Protein AF-A0A970Q5R8-F1 (afdb_monomer_lite)

Secondary structure (DSSP, 8-state):
---HHHHHHHHHHHHHHHHHHHHHHHHHHHHH--GGGHHHHHHHHHTT-

Structure (mmCIF, N/CA/C/O backbone):
data_AF-A0A970Q5R8-F1
#
_entry.id   AF-A0A970Q5R8-F1
#
loop_
_atom_site.group_PDB
_atom_site.id
_atom_site.type_symbol
_atom_site.label_atom_id
_atom_site.label_alt_id
_atom_site.label_comp_id
_atom_site.label_asym_id
_atom_site.label_entity_id
_atom_site.label_seq_id
_atom_site.pdbx_PDB_ins_code
_atom_site.Cartn_x
_atom_site.Cartn_y
_atom_site.Cartn_z
_atom_site.occupancy
_atom_site.B_iso_or_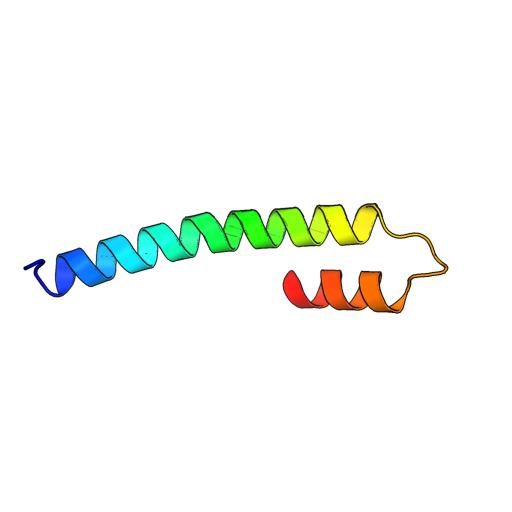equiv
_atom_site.auth_seq_id
_atom_site.auth_comp_id
_atom_site.auth_asym_id
_atom_site.auth_atom_id
_atom_site.pdbx_PDB_model_num
ATOM 1 N N . MET A 1 1 ? -7.835 -5.291 28.871 1.00 83.00 1 MET A N 1
ATOM 2 C CA . MET A 1 1 ? -8.132 -5.572 27.448 1.00 83.00 1 MET A CA 1
ATOM 3 C C . MET A 1 1 ? -8.747 -4.322 26.850 1.00 83.00 1 MET A C 1
ATOM 5 O O . MET A 1 1 ? -9.481 -3.655 27.568 1.00 83.00 1 MET A O 1
ATOM 9 N N . LEU A 1 2 ? -8.415 -3.985 25.601 1.00 90.25 2 LEU A N 1
ATOM 10 C CA . LEU A 1 2 ? -9.033 -2.856 24.895 1.00 90.25 2 LEU A CA 1
ATOM 11 C C . LEU A 1 2 ? -10.542 -3.087 24.758 1.00 90.25 2 LEU A C 1
ATOM 13 O O . LEU A 1 2 ? -10.970 -4.230 24.579 1.00 90.25 2 LEU A O 1
ATOM 17 N N . SER A 1 3 ? -11.339 -2.019 24.810 1.00 97.62 3 SER A N 1
ATOM 18 C CA . SER A 1 3 ? -12.737 -2.106 24.384 1.00 97.62 3 SER A CA 1
ATOM 19 C C . SER A 1 3 ? -12.813 -2.396 22.881 1.00 97.62 3 SER A C 1
ATOM 21 O O . SER A 1 3 ? -11.897 -2.064 22.121 1.00 97.62 3 SER A O 1
ATOM 23 N N . SER A 1 4 ? -13.928 -2.965 22.417 1.00 98.00 4 SER A N 1
ATOM 24 C CA . SER A 1 4 ? -14.124 -3.240 20.987 1.00 98.00 4 SER A CA 1
ATOM 25 C C . SER A 1 4 ? -13.966 -1.980 20.129 1.00 98.00 4 SER A C 1
ATOM 27 O O . SER A 1 4 ? -13.409 -2.040 19.037 1.00 98.00 4 SER A O 1
ATOM 29 N N . ILE A 1 5 ? -14.404 -0.821 20.632 1.00 98.38 5 ILE A N 1
ATOM 30 C CA . ILE A 1 5 ? -14.310 0.458 19.915 1.00 98.38 5 ILE A CA 1
ATOM 31 C C . ILE A 1 5 ? -12.856 0.926 19.809 1.00 98.38 5 ILE A C 1
ATOM 33 O O . ILE A 1 5 ? -12.441 1.386 18.746 1.00 98.38 5 ILE A O 1
ATOM 37 N N . GLU A 1 6 ? -12.075 0.821 20.885 1.00 98.38 6 GLU A N 1
ATO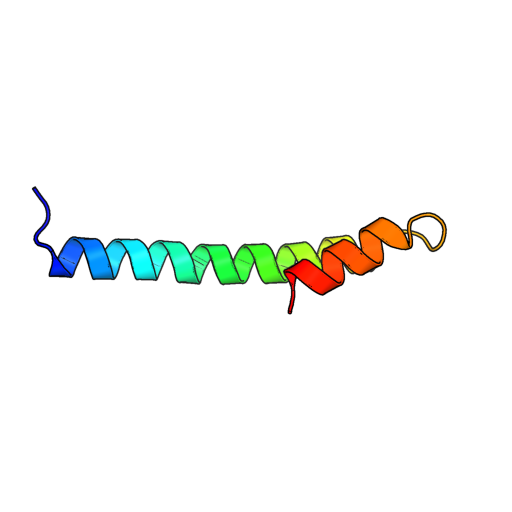M 38 C CA . GLU A 1 6 ? -10.656 1.195 20.866 1.00 98.38 6 GLU A CA 1
ATOM 39 C C . GLU A 1 6 ? -9.851 0.285 19.944 1.00 98.38 6 GLU A C 1
ATOM 41 O O . GLU A 1 6 ? -9.046 0.781 19.159 1.00 98.38 6 GLU A O 1
ATOM 46 N N . TYR A 1 7 ? -10.129 -1.022 19.975 1.00 98.25 7 TYR A N 1
ATOM 47 C CA . TYR A 1 7 ? -9.525 -1.977 19.053 1.00 98.25 7 TYR A CA 1
ATOM 48 C C . TYR A 1 7 ? -9.816 -1.602 17.595 1.00 98.25 7 TYR A C 1
ATOM 50 O O . TYR A 1 7 ? -8.885 -1.442 16.810 1.00 98.25 7 TYR A O 1
ATOM 58 N N . ILE A 1 8 ? -11.086 -1.357 17.245 1.00 98.38 8 ILE A N 1
ATOM 59 C CA . ILE A 1 8 ? -11.479 -0.962 15.882 1.00 98.38 8 ILE A CA 1
ATOM 60 C C . ILE A 1 8 ? -10.772 0.331 15.457 1.00 98.38 8 ILE A C 1
ATOM 62 O O . ILE A 1 8 ? -10.229 0.398 14.353 1.00 98.38 8 ILE A O 1
ATOM 66 N N . LYS A 1 9 ? -10.741 1.351 16.325 1.00 98.56 9 LYS A N 1
ATOM 67 C CA . LYS A 1 9 ? -10.076 2.629 16.029 1.00 98.56 9 LYS A CA 1
ATOM 68 C C . LYS A 1 9 ? -8.581 2.443 15.783 1.00 98.56 9 LYS A C 1
ATOM 70 O O . LYS A 1 9 ? -8.062 2.981 14.807 1.00 98.56 9 LYS A O 1
ATOM 75 N N . GLN A 1 10 ? -7.899 1.683 16.638 1.00 98.44 10 GLN A N 1
ATOM 76 C CA . GLN A 1 10 ? -6.467 1.438 16.503 1.00 98.44 10 GLN A CA 1
ATOM 77 C C . GLN A 1 10 ? -6.159 0.623 15.243 1.00 98.44 10 GLN A C 1
ATOM 79 O O . GLN A 1 10 ? -5.295 1.020 14.466 1.00 98.44 10 GLN A O 1
ATOM 84 N N . SER A 1 11 ? -6.900 -0.459 14.992 1.00 98.56 11 SER A N 1
ATOM 85 C CA . SER A 1 11 ? -6.731 -1.284 13.793 1.00 98.56 11 SER A CA 1
ATOM 86 C C . SER A 1 11 ? -6.951 -0.484 12.514 1.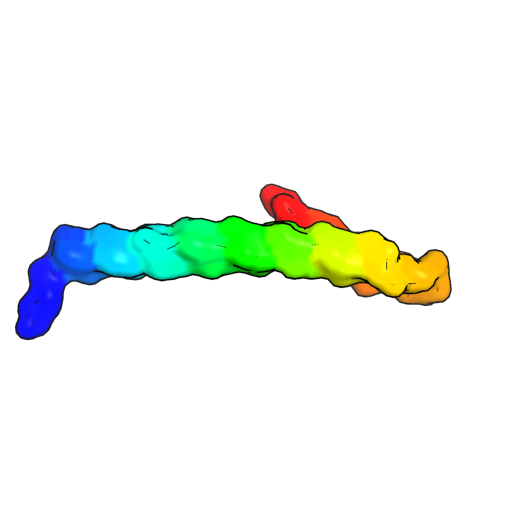00 98.56 11 SER A C 1
ATOM 88 O O . SER A 1 11 ? -6.135 -0.574 11.599 1.00 98.56 11 SER A O 1
ATOM 90 N N . LEU A 1 12 ? -8.004 0.338 12.454 1.00 98.75 12 LEU A N 1
ATOM 91 C CA . LEU A 1 12 ? -8.273 1.173 11.287 1.00 98.75 12 LEU A CA 1
ATOM 92 C C . LEU A 1 12 ? -7.195 2.247 11.102 1.00 98.75 12 LEU A C 1
ATOM 94 O O . LEU A 1 12 ? -6.734 2.454 9.983 1.00 98.75 12 LEU A O 1
ATOM 98 N N . GLY A 1 13 ? -6.748 2.889 12.185 1.00 98.69 13 GLY A N 1
ATOM 99 C CA . GLY A 1 13 ? -5.662 3.870 12.141 1.00 98.69 13 GLY A CA 1
ATOM 100 C C . GLY A 1 13 ? -4.361 3.272 11.603 1.00 98.69 13 GLY A C 1
ATOM 101 O O . GLY A 1 13 ? -3.770 3.813 10.669 1.00 98.69 13 GLY A O 1
ATOM 102 N N . THR A 1 14 ? -3.949 2.118 12.133 1.00 98.75 14 THR A N 1
ATOM 103 C CA . THR A 1 14 ? -2.769 1.388 11.651 1.00 98.75 14 THR A CA 1
ATOM 104 C C . THR A 1 14 ? -2.934 0.953 10.196 1.00 98.75 14 THR A C 1
ATOM 106 O O . THR A 1 14 ? -2.020 1.147 9.395 1.00 98.75 14 THR A O 1
ATOM 109 N N . HIS A 1 15 ? -4.096 0.406 9.831 1.00 98.56 15 HIS A N 1
ATOM 110 C CA . HIS A 1 15 ? -4.357 -0.0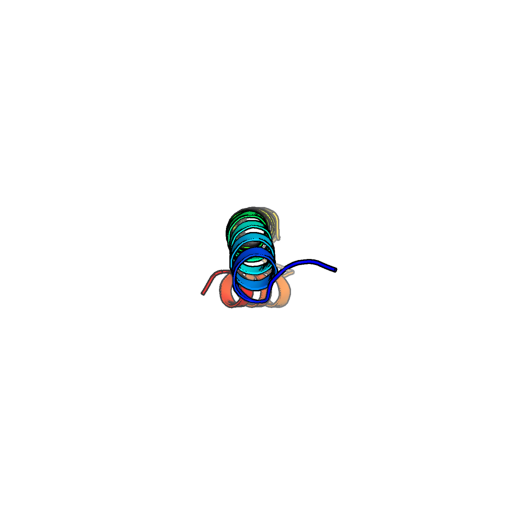55 8.472 1.00 98.56 15 HIS A CA 1
ATOM 111 C C . HIS A 1 15 ? -4.306 1.091 7.461 1.00 98.56 15 HIS A C 1
ATOM 113 O O . HIS A 1 15 ? -3.595 0.979 6.472 1.00 98.56 15 HIS A O 1
ATOM 119 N N . LEU A 1 16 ? -4.989 2.211 7.714 1.00 98.56 16 LEU A N 1
ATOM 120 C CA . LEU A 1 16 ? -5.000 3.361 6.803 1.00 98.56 16 LEU A CA 1
ATOM 121 C C . LEU A 1 16 ? -3.610 3.989 6.646 1.00 98.56 16 LEU A C 1
ATOM 123 O O . LEU A 1 16 ? -3.230 4.361 5.535 1.00 98.56 16 LEU A O 1
ATOM 127 N N . PHE A 1 17 ? -2.839 4.073 7.736 1.00 98.69 17 PHE A N 1
ATOM 128 C CA . PHE A 1 17 ? -1.464 4.568 7.699 1.00 98.69 17 PHE A CA 1
ATOM 129 C C . PHE A 1 17 ? -0.585 3.710 6.783 1.00 98.69 17 PHE A C 1
ATOM 131 O O . PHE A 1 17 ? 0.017 4.224 5.839 1.00 98.69 17 PHE A O 1
ATOM 138 N N . PHE A 1 18 ? -0.557 2.392 7.002 1.00 98.62 18 PHE A N 1
ATOM 139 C CA . PHE A 1 18 ? 0.281 1.503 6.197 1.00 98.62 18 PHE A CA 1
ATOM 140 C C . PHE A 1 18 ? -0.268 1.262 4.791 1.00 98.62 18 PHE A C 1
ATOM 142 O O . PHE A 1 18 ? 0.526 1.140 3.863 1.00 98.62 18 PHE A O 1
ATOM 149 N N . ALA A 1 19 ? -1.588 1.262 4.589 1.00 98.25 19 ALA A N 1
ATOM 150 C CA . ALA A 1 19 ? -2.189 1.165 3.260 1.00 98.25 19 ALA A CA 1
ATOM 151 C C . ALA A 1 19 ? -1.721 2.318 2.362 1.00 98.25 19 ALA A C 1
ATOM 153 O O . ALA A 1 19 ? -1.343 2.092 1.212 1.00 98.25 19 ALA A O 1
ATOM 154 N N . ARG A 1 20 ? -1.658 3.546 2.898 1.00 98.25 20 ARG A N 1
ATOM 155 C CA . ARG A 1 20 ? -1.103 4.693 2.169 1.00 98.25 20 ARG A CA 1
ATOM 156 C C . ARG A 1 20 ? 0.379 4.503 1.834 1.00 98.25 20 ARG A C 1
ATOM 158 O O . ARG A 1 20 ? 0.751 4.681 0.678 1.00 98.25 20 ARG A O 1
ATOM 165 N N . ILE A 1 21 ? 1.202 4.098 2.803 1.00 98.56 21 ILE A N 1
ATOM 166 C CA . ILE A 1 21 ? 2.643 3.872 2.581 1.00 98.56 21 ILE A CA 1
ATOM 167 C C . ILE A 1 21 ? 2.871 2.791 1.517 1.00 98.56 21 ILE A C 1
ATOM 169 O O . ILE A 1 21 ? 3.678 2.975 0.610 1.00 98.56 21 ILE A O 1
ATOM 173 N N . MET A 1 22 ? 2.144 1.673 1.578 1.00 98.50 22 MET A N 1
ATOM 174 C CA . MET A 1 22 ? 2.288 0.586 0.601 1.00 98.50 22 MET A CA 1
ATOM 175 C C . MET A 1 22 ? 1.833 1.004 -0.801 1.00 98.50 22 MET A C 1
ATOM 177 O O . MET A 1 22 ? 2.450 0.604 -1.791 1.00 98.50 22 MET A O 1
ATOM 181 N N . LYS A 1 23 ? 0.818 1.869 -0.901 1.00 98.06 23 LYS A N 1
ATOM 182 C CA . LYS A 1 23 ? 0.407 2.465 -2.176 1.00 98.06 23 LYS A CA 1
ATOM 183 C C . LYS A 1 23 ? 1.506 3.352 -2.775 1.00 98.06 23 LYS A C 1
ATOM 185 O O . LYS A 1 23 ? 1.774 3.267 -3.972 1.00 98.06 23 LYS A O 1
ATOM 190 N N . GLU A 1 24 ? 2.168 4.168 -1.954 1.00 98.38 24 GLU A N 1
ATOM 191 C CA . GLU A 1 24 ? 3.300 5.012 -2.371 1.00 98.38 24 GLU A CA 1
ATOM 192 C C . GLU A 1 24 ? 4.522 4.161 -2.770 1.00 98.38 24 GLU A C 1
ATOM 194 O O . GLU A 1 24 ? 5.121 4.387 -3.820 1.00 98.38 24 GLU A O 1
ATOM 199 N N . HIS A 1 25 ? 4.836 3.102 -2.017 1.00 98.31 25 HIS A N 1
ATOM 200 C CA . HIS A 1 25 ? 5.905 2.158 -2.366 1.00 98.31 25 HIS A CA 1
ATOM 201 C C . HIS A 1 25 ? 5.646 1.428 -3.687 1.00 98.31 25 HIS A C 1
ATOM 203 O O . HIS A 1 25 ? 6.570 1.247 -4.478 1.00 98.31 25 HIS A O 1
ATOM 209 N N . SER A 1 26 ? 4.398 1.044 -3.956 1.00 98.25 26 SER A N 1
ATOM 210 C CA . SER A 1 26 ? 4.019 0.404 -5.221 1.00 98.25 26 SER A CA 1
ATOM 211 C C . SER A 1 26 ? 4.272 1.331 -6.415 1.00 98.25 26 SER A C 1
ATOM 213 O O . SER A 1 26 ? 4.776 0.894 -7.446 1.00 98.25 26 SER A O 1
ATOM 215 N N . PHE A 1 27 ? 4.037 2.637 -6.254 1.00 97.88 27 PHE A N 1
ATOM 216 C CA . PHE A 1 27 ? 4.420 3.628 -7.260 1.00 97.88 27 PHE A CA 1
ATOM 217 C C . PHE A 1 27 ? 5.943 3.715 -7.456 1.00 97.88 27 PHE A C 1
ATOM 219 O O . PHE A 1 27 ? 6.408 3.709 -8.596 1.00 97.88 27 PHE A O 1
ATOM 226 N N . PHE A 1 28 ? 6.728 3.749 -6.374 1.00 98.25 28 PHE A N 1
ATOM 227 C CA . PHE A 1 28 ? 8.193 3.788 -6.478 1.00 98.25 28 PHE A CA 1
ATOM 228 C C . PHE A 1 28 ? 8.759 2.547 -7.175 1.00 98.25 28 PHE A C 1
ATOM 230 O O . PHE A 1 28 ? 9.637 2.675 -8.025 1.00 98.25 28 PHE A O 1
ATOM 237 N N . LEU A 1 29 ? 8.223 1.361 -6.873 1.00 97.8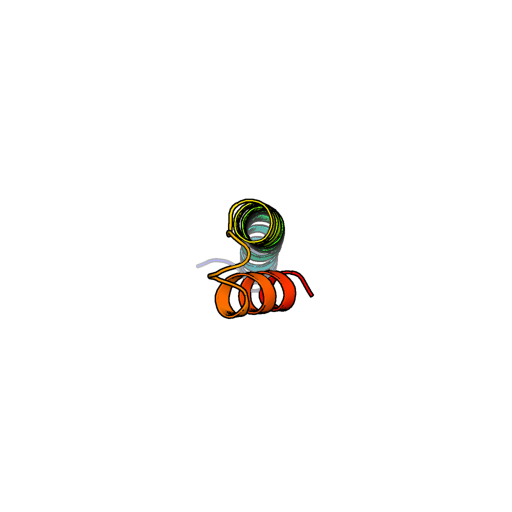1 29 LEU A N 1
ATOM 238 C CA . LEU A 1 29 ? 8.583 0.117 -7.554 1.00 97.81 29 LEU A CA 1
ATOM 239 C C . LEU A 1 29 ? 8.278 0.195 -9.052 1.00 97.81 29 LEU A C 1
ATOM 241 O O . LEU A 1 29 ? 9.162 -0.047 -9.871 1.00 97.81 29 LEU A O 1
ATOM 245 N N . GLN A 1 30 ? 7.054 0.594 -9.413 1.00 96.62 30 GLN A N 1
ATOM 246 C CA . GLN A 1 30 ? 6.637 0.734 -10.808 1.00 96.62 30 GLN A CA 1
ATOM 247 C C . GLN A 1 30 ? 7.576 1.658 -11.600 1.00 96.62 30 GLN A C 1
ATOM 249 O O . GLN A 1 30 ? 7.935 1.328 -12.728 1.00 96.62 30 GLN A O 1
ATOM 254 N N . ALA A 1 31 ? 7.984 2.786 -11.008 1.00 96.69 31 ALA A N 1
ATOM 255 C CA . ALA A 1 31 ? 8.874 3.764 -11.633 1.00 96.69 31 ALA A CA 1
ATOM 256 C C . ALA A 1 31 ? 10.344 3.308 -11.716 1.00 96.69 31 ALA A C 1
ATOM 258 O O . ALA A 1 31 ? 11.077 3.783 -12.581 1.00 96.69 31 ALA A O 1
ATOM 259 N N . ALA A 1 32 ? 10.784 2.416 -10.824 1.00 97.56 32 ALA A N 1
ATOM 260 C CA . ALA A 1 32 ? 12.165 1.937 -10.763 1.00 97.56 32 ALA A CA 1
ATOM 261 C C . ALA A 1 32 ? 12.444 0.730 -11.676 1.00 97.56 32 ALA A C 1
ATOM 263 O O . ALA A 1 32 ? 13.601 0.472 -12.011 1.00 97.56 32 ALA 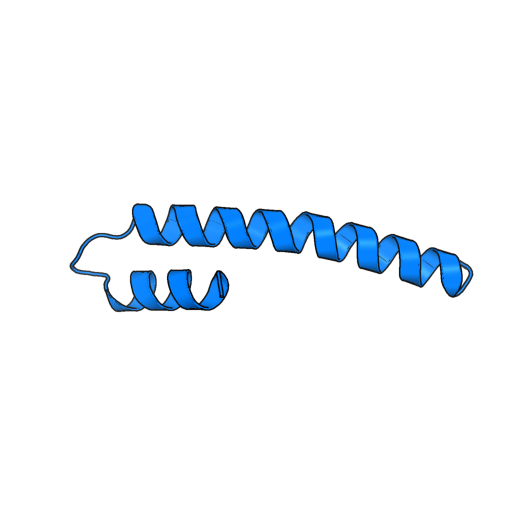A O 1
ATOM 264 N N . PHE A 1 33 ? 11.415 -0.025 -12.073 1.00 97.25 33 PHE A N 1
ATOM 265 C CA . PHE A 1 33 ? 11.590 -1.178 -12.955 1.00 97.25 33 PHE A CA 1
ATOM 266 C C . PHE A 1 33 ? 11.941 -0.776 -14.389 1.00 97.25 33 PHE A C 1
ATOM 268 O O . PHE A 1 33 ? 11.457 0.216 -14.932 1.00 97.25 33 PHE A O 1
ATOM 275 N N . THR A 1 34 ? 12.778 -1.594 -15.027 1.00 96.19 34 THR A N 1
ATOM 276 C CA . THR A 1 34 ? 13.164 -1.398 -16.428 1.00 96.19 34 THR A CA 1
ATOM 277 C C . THR A 1 34 ? 12.147 -2.046 -17.375 1.00 96.19 34 THR A C 1
ATOM 279 O O . THR A 1 34 ? 11.409 -2.940 -16.960 1.00 96.19 34 THR A O 1
ATOM 282 N N . PRO A 1 35 ? 12.130 -1.703 -18.678 1.00 93.56 35 PRO A N 1
ATOM 283 C CA . PRO A 1 35 ? 11.227 -2.342 -19.642 1.00 93.56 35 PRO A CA 1
ATOM 284 C C . PRO A 1 35 ? 11.363 -3.873 -19.748 1.00 93.56 35 PRO A C 1
ATOM 286 O O . PRO A 1 35 ? 10.417 -4.543 -20.158 1.00 93.56 35 PRO A O 1
ATOM 289 N N . ARG A 1 36 ? 12.516 -4.445 -19.362 1.00 96.69 36 ARG A N 1
ATOM 290 C CA . ARG A 1 36 ? 12.721 -5.905 -19.273 1.00 96.69 36 ARG A CA 1
ATOM 291 C C . ARG A 1 36 ? 11.789 -6.551 -18.238 1.00 96.69 36 ARG A C 1
ATOM 293 O O . ARG A 1 36 ? 11.394 -7.701 -18.403 1.00 96.69 36 ARG A O 1
ATOM 300 N N . ASP A 1 37 ? 11.419 -5.800 -17.206 1.00 96.69 37 ASP A N 1
ATOM 301 C CA . ASP A 1 37 ? 10.740 -6.258 -15.995 1.00 96.69 37 ASP A CA 1
ATOM 302 C C . ASP A 1 37 ? 9.234 -5.953 -16.014 1.00 96.69 37 ASP A C 1
ATOM 304 O O . ASP A 1 37 ? 8.607 -5.757 -14.974 1.00 96.69 37 ASP A O 1
ATOM 308 N N . ILE A 1 38 ? 8.624 -5.947 -17.203 1.00 96.75 38 ILE A N 1
ATOM 309 C CA . ILE A 1 38 ? 7.232 -5.517 -17.423 1.00 96.75 38 ILE A CA 1
ATOM 310 C C . ILE A 1 38 ? 6.208 -6.215 -16.513 1.00 96.75 38 ILE A C 1
ATOM 312 O O . ILE A 1 38 ? 5.222 -5.609 -16.096 1.00 96.75 38 ILE A O 1
ATOM 316 N N . ARG A 1 39 ? 6.455 -7.480 -16.149 1.00 97.88 39 ARG A N 1
ATOM 317 C CA . ARG A 1 39 ? 5.603 -8.226 -15.211 1.00 97.88 39 ARG A CA 1
ATOM 318 C C . ARG A 1 39 ? 5.608 -7.612 -13.810 1.00 97.88 39 ARG A C 1
ATOM 320 O O . ARG A 1 39 ? 4.557 -7.561 -13.179 1.00 97.88 39 ARG A O 1
ATOM 327 N N . PHE A 1 40 ? 6.761 -7.143 -13.338 1.00 97.88 40 PHE A N 1
ATOM 328 C CA . PHE A 1 40 ? 6.881 -6.488 -12.039 1.00 97.88 40 PHE A CA 1
ATOM 329 C C . PHE A 1 40 ? 6.295 -5.075 -12.070 1.00 97.88 40 PHE A C 1
ATOM 331 O O . PHE A 1 40 ? 5.626 -4.682 -11.117 1.00 97.88 40 PHE A O 1
ATOM 338 N N . THR A 1 41 ? 6.442 -4.348 -13.183 1.00 97.44 41 THR A N 1
ATOM 339 C CA . THR A 1 41 ? 5.755 -3.063 -13.397 1.00 97.44 41 THR A CA 1
ATOM 340 C C . THR A 1 41 ? 4.234 -3.218 -13.331 1.00 97.44 41 THR A C 1
ATOM 342 O O . THR A 1 41 ? 3.576 -2.416 -12.670 1.00 97.44 41 THR A O 1
ATOM 345 N N . GLN A 1 42 ? 3.669 -4.252 -13.968 1.00 97.25 42 GLN A N 1
ATOM 346 C CA . GLN A 1 42 ? 2.225 -4.513 -13.924 1.00 97.25 42 GLN A CA 1
ATOM 347 C C . GLN A 1 42 ? 1.764 -4.901 -12.517 1.00 97.25 42 GLN A C 1
ATOM 349 O O . GLN A 1 42 ? 0.790 -4.349 -12.022 1.00 97.25 42 GLN A O 1
ATOM 354 N N . GLN A 1 43 ? 2.503 -5.780 -11.838 1.00 97.94 43 GLN A N 1
ATOM 355 C CA . GLN A 1 43 ? 2.182 -6.171 -10.466 1.00 97.94 43 GLN A CA 1
ATOM 356 C C . GLN A 1 43 ? 2.230 -4.976 -9.496 1.00 97.94 43 GLN A C 1
ATOM 358 O O . GLN A 1 43 ? 1.382 -4.854 -8.616 1.00 97.94 43 GLN A O 1
ATOM 363 N N . ALA A 1 44 ? 3.200 -4.074 -9.663 1.00 97.75 44 ALA A N 1
ATOM 364 C CA . ALA A 1 44 ? 3.282 -2.843 -8.884 1.00 97.75 44 ALA A CA 1
ATOM 365 C C . ALA A 1 44 ? 2.110 -1.886 -9.180 1.00 97.75 44 ALA A C 1
ATOM 367 O O . ALA A 1 44 ? 1.627 -1.210 -8.273 1.00 97.75 44 ALA A O 1
ATOM 368 N N . ASP A 1 45 ? 1.611 -1.854 -10.420 1.00 96.81 45 ASP A N 1
ATOM 369 C CA . ASP A 1 45 ? 0.384 -1.123 -10.753 1.00 96.81 45 ASP A CA 1
ATOM 370 C C . ASP A 1 45 ? -0.846 -1.736 -10.077 1.00 96.81 45 ASP A C 1
ATOM 372 O O . ASP A 1 45 ? -1.671 -1.007 -9.530 1.00 96.81 45 ASP A O 1
ATOM 376 N N . ASP A 1 46 ? -0.942 -3.066 -10.063 1.00 97.44 46 ASP A N 1
ATOM 377 C CA . ASP A 1 46 ? -2.060 -3.793 -9.463 1.00 97.44 46 ASP A CA 1
ATOM 378 C C . ASP A 1 46 ? -2.128 -3.576 -7.942 1.00 97.44 46 ASP A C 1
ATOM 380 O O . ASP A 1 46 ? -3.216 -3.392 -7.409 1.00 97.44 46 ASP A O 1
ATOM 384 N N . PHE A 1 47 ? -0.988 -3.493 -7.242 1.00 96.88 47 PHE A N 1
ATOM 385 C CA . PHE A 1 47 ? -0.953 -3.144 -5.812 1.00 96.88 47 PHE A CA 1
ATOM 386 C C . PHE A 1 47 ? -1.385 -1.703 -5.504 1.00 96.88 47 PHE A C 1
ATOM 388 O O . PHE A 1 47 ? -1.696 -1.379 -4.356 1.00 96.88 47 PHE A O 1
ATOM 395 N N . ARG A 1 48 ? -1.370 -0.813 -6.501 1.00 93.44 48 ARG A N 1
ATOM 396 C CA . ARG A 1 48 ? -1.742 0.598 -6.339 1.00 93.44 48 ARG A CA 1
ATOM 397 C C . ARG A 1 48 ? -3.239 0.851 -6.567 1.00 93.44 48 ARG A C 1
ATOM 399 O O . ARG A 1 48 ? -3.730 1.894 -6.112 1.00 93.44 48 ARG A O 1
ATOM 406 N N . ARG A 1 49 ? -3.910 -0.039 -7.305 1.00 87.56 49 ARG A N 1
ATOM 407 C CA . ARG A 1 49 ? -5.336 0.036 -7.662 1.00 87.56 49 ARG A CA 1
ATOM 408 C C . ARG A 1 49 ? -6.215 -0.332 -6.473 1.00 87.56 49 ARG A C 1
ATOM 410 O O . ARG A 1 49 ? -7.171 0.439 -6.239 1.00 87.56 49 ARG A O 1
#

Foldseek 3Di:
DDDPVRVVVVVVVVCVVVLVVLLVVLVVQLVPDDPVPVVSNVVSVVSND

Sequence (49 aa):
MLSSIEYIKQSLGTHLFFARIMKEHSFFLQAAFTPRDIRFTQQADDFRR

pLDDT: mean 97.05, std 2.9, range [83.0, 98.75]

Radius of gyration: 15.78 Å; chains: 1; bounding box: 28×13×47 Å